Protein AF-A0A4R1B7B4-F1 (afdb_monomer)

pLDDT: mean 87.12, std 15.78, range [41.06, 98.44]

Nearest PDB structures (foldseek):
  4qaw-assembly5_E  TM=7.670E-01  e=4.439E-01  Paenibacillus barcinonensis
  4qaw-assembly3_C  TM=7.677E-01  e=5.941E-01  Paenibacillus barcinonensis
  4fmv-assembly1_A  TM=4.644E-01  e=6.297E-01  Ruminiclostridium papyrosolvens DSM 2782
  3kl3-assembly4_D  TM=4.529E-01  e=5.941E-01  Bacillus subtilis subsp. subtilis str. 168

Structure (mmCIF, N/CA/C/O backbone):
data_AF-A0A4R1B7B4-F1
#
_entry.id   AF-A0A4R1B7B4-F1
#
loop_
_atom_site.group_PDB
_atom_site.id
_atom_site.type_symbol
_atom_site.label_atom_id
_atom_site.label_alt_id
_atom_site.label_comp_id
_atom_site.label_asym_id
_atom_site.label_entity_id
_atom_site.label_seq_id
_atom_site.pdbx_PDB_ins_code
_atom_site.Cartn_x
_atom_site.Cartn_y
_atom_site.Cartn_z
_atom_site.occupancy
_atom_site.B_iso_or_equiv
_atom_site.auth_seq_id
_atom_site.auth_comp_id
_atom_site.auth_asym_id
_atom_site.auth_atom_id
_atom_site.pdbx_PDB_model_num
ATOM 1 N N . MET A 1 1 ? -26.732 13.887 -72.202 1.00 41.06 1 MET A N 1
ATOM 2 C CA . MET A 1 1 ? -26.781 14.149 -70.747 1.00 41.06 1 MET A CA 1
ATOM 3 C C . MET A 1 1 ? -25.819 13.181 -70.073 1.00 41.06 1 MET A C 1
ATOM 5 O O . MET A 1 1 ? -26.022 11.981 -70.180 1.00 41.06 1 MET A O 1
ATOM 9 N N . ARG A 1 2 ? -24.700 13.684 -69.538 1.00 41.53 2 ARG A N 1
ATOM 10 C CA . ARG A 1 2 ? -23.588 12.896 -68.979 1.00 41.53 2 ARG A CA 1
ATOM 11 C C . ARG A 1 2 ? -23.674 12.995 -67.452 1.00 41.53 2 ARG A C 1
ATOM 13 O O . ARG A 1 2 ? -23.474 14.082 -66.922 1.00 41.53 2 ARG A O 1
ATOM 20 N N . ASN A 1 3 ? -23.996 11.894 -66.776 1.00 41.88 3 ASN A N 1
ATOM 21 C CA . ASN A 1 3 ? -23.988 11.823 -65.314 1.00 41.88 3 ASN A CA 1
ATOM 22 C C . ASN A 1 3 ? -22.564 11.533 -64.828 1.00 41.88 3 ASN A C 1
ATOM 24 O O . ASN A 1 3 ? -21.972 10.522 -65.201 1.00 41.88 3 ASN A O 1
ATOM 28 N N . LEU A 1 4 ? -22.025 12.446 -64.021 1.00 43.81 4 LEU A N 1
ATOM 29 C CA . LEU A 1 4 ? -20.740 12.331 -63.341 1.00 43.81 4 LEU A CA 1
ATOM 30 C C . LEU A 1 4 ? -21.006 11.748 -61.942 1.00 43.81 4 LEU A C 1
ATOM 32 O O . LEU A 1 4 ? -21.644 12.399 -61.118 1.00 43.81 4 LEU A O 1
ATOM 36 N N . LEU A 1 5 ? -20.569 10.516 -61.684 1.00 48.53 5 LEU A N 1
ATOM 37 C CA . LEU A 1 5 ? -20.610 9.904 -60.353 1.00 48.53 5 LEU A CA 1
ATOM 38 C C . LEU A 1 5 ? -19.294 10.218 -59.637 1.00 48.53 5 LEU A C 1
ATOM 40 O O . LEU A 1 5 ? -18.230 9.759 -60.045 1.00 48.53 5 LEU A O 1
ATOM 44 N N . LEU A 1 6 ? -19.383 11.039 -58.592 1.00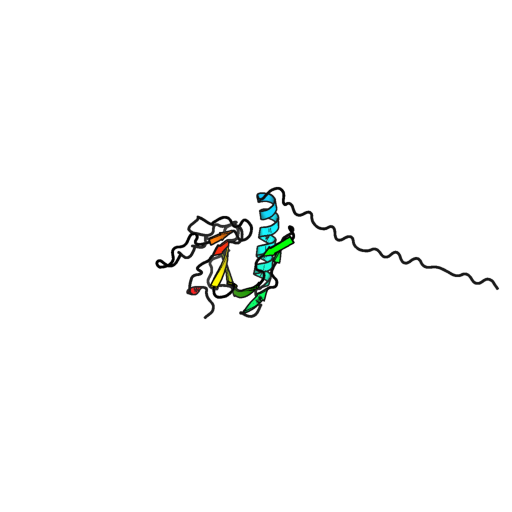 47.06 6 LEU A N 1
ATOM 45 C CA . LEU A 1 6 ? -18.278 11.401 -57.711 1.00 47.06 6 LEU A CA 1
ATOM 46 C C . LEU A 1 6 ? -18.205 10.361 -56.580 1.00 47.06 6 LEU A C 1
ATOM 48 O O . LEU A 1 6 ? -19.090 10.311 -55.728 1.00 47.06 6 LEU A O 1
ATOM 52 N N . THR A 1 7 ? -17.181 9.510 -56.572 1.00 50.53 7 THR A N 1
ATOM 53 C CA . THR A 1 7 ? -16.938 8.565 -55.471 1.00 50.53 7 THR A CA 1
ATOM 54 C C . THR A 1 7 ? -15.992 9.216 -54.466 1.00 50.53 7 THR A C 1
ATOM 56 O O . THR A 1 7 ? -14.814 9.413 -54.752 1.00 50.53 7 THR A O 1
ATOM 59 N N . ILE A 1 8 ? -16.509 9.579 -53.292 1.00 52.94 8 ILE A N 1
ATOM 60 C CA . ILE A 1 8 ? -15.713 10.094 -52.174 1.00 52.94 8 ILE A CA 1
ATOM 61 C C . ILE A 1 8 ? -15.173 8.888 -51.400 1.00 52.94 8 ILE A C 1
ATOM 63 O O . ILE A 1 8 ? -15.932 8.174 -50.747 1.00 52.94 8 ILE A O 1
ATOM 67 N N . ALA A 1 9 ? -13.866 8.647 -51.489 1.00 51.91 9 ALA A N 1
ATOM 68 C CA . ALA A 1 9 ? -13.173 7.678 -50.649 1.00 51.91 9 ALA A CA 1
ATOM 69 C C . ALA A 1 9 ? -12.947 8.296 -49.259 1.00 51.91 9 ALA A C 1
ATOM 71 O O . ALA A 1 9 ? -12.142 9.211 -49.098 1.00 51.91 9 ALA A O 1
ATOM 72 N N . VAL A 1 10 ? -13.686 7.818 -48.258 1.00 51.22 10 VAL A N 1
ATOM 73 C CA . VAL A 1 10 ? -13.487 8.194 -46.854 1.00 51.22 10 VAL A CA 1
ATOM 74 C C . VAL A 1 10 ? -12.409 7.278 -46.281 1.00 51.22 10 VAL A C 1
ATOM 76 O O . VAL A 1 10 ? -12.670 6.120 -45.959 1.00 51.22 10 VAL A O 1
ATOM 79 N N . SER A 1 11 ? -11.180 7.783 -46.190 1.00 48.06 11 SER A N 1
ATOM 80 C CA . SER A 1 11 ? -10.077 7.087 -45.524 1.00 48.06 11 SER A CA 1
ATOM 81 C C . SER A 1 11 ? -10.337 7.037 -44.020 1.00 48.06 11 SER A C 1
ATOM 83 O O . SER A 1 11 ? -10.259 8.051 -43.327 1.00 48.06 11 SER A O 1
ATOM 85 N N . VAL A 1 12 ? -10.656 5.846 -43.516 1.00 53.34 12 VAL A N 1
ATOM 86 C CA . VAL A 1 12 ? -10.800 5.573 -42.086 1.00 53.34 12 VAL A CA 1
ATOM 87 C C . VAL A 1 12 ? -9.398 5.551 -41.473 1.00 53.34 12 VAL A C 1
ATOM 89 O O . VAL A 1 12 ? -8.693 4.549 -41.540 1.00 53.34 12 VAL A O 1
ATOM 92 N N . PHE A 1 13 ? -8.961 6.679 -40.914 1.00 47.38 13 PHE A N 1
ATOM 93 C CA . PHE A 1 13 ? -7.790 6.720 -40.041 1.00 47.38 13 PHE A CA 1
ATOM 94 C C . PHE A 1 13 ? -8.159 6.039 -38.719 1.00 47.38 13 PHE A C 1
ATOM 96 O O . PHE A 1 13 ? -8.722 6.663 -37.822 1.00 47.38 13 PHE A O 1
ATOM 103 N N . SER A 1 14 ? -7.874 4.744 -38.599 1.00 46.50 14 SER A N 1
ATOM 104 C CA . SER A 1 14 ? -7.842 4.085 -37.294 1.00 46.50 14 SER A CA 1
ATOM 105 C C . SER A 1 14 ? -6.620 4.601 -36.525 1.00 46.50 14 SER A C 1
ATOM 107 O O . SER A 1 14 ? -5.501 4.444 -37.021 1.00 46.50 14 SER A O 1
ATOM 109 N N . PRO A 1 15 ? -6.780 5.216 -35.339 1.00 52.94 15 PRO A N 1
ATOM 110 C CA . PRO A 1 15 ? -5.637 5.551 -34.506 1.00 52.94 15 PRO A CA 1
ATOM 111 C C . PRO A 1 15 ? -4.980 4.245 -34.053 1.00 52.94 15 PRO A C 1
ATOM 113 O O . PRO A 1 15 ? -5.580 3.445 -33.336 1.00 52.94 15 PRO A O 1
ATOM 116 N N . ILE A 1 16 ? -3.748 4.023 -34.506 1.00 49.19 16 ILE A N 1
ATOM 117 C CA . ILE A 1 16 ? -2.868 2.987 -33.974 1.00 49.19 16 ILE A CA 1
ATOM 118 C C . ILE A 1 16 ? -2.554 3.420 -32.543 1.00 49.19 16 ILE A C 1
ATOM 120 O O . ILE A 1 16 ? -1.737 4.311 -32.319 1.00 49.19 16 ILE A O 1
ATOM 124 N N . VAL A 1 17 ? -3.252 2.834 -31.572 1.00 53.59 17 VAL A N 1
ATOM 125 C CA . VAL A 1 17 ? -2.829 2.893 -30.175 1.00 53.59 17 VAL A CA 1
ATOM 126 C C . VAL A 1 17 ? -1.547 2.072 -30.120 1.00 53.59 17 VAL A C 1
ATOM 128 O O . VAL A 1 17 ? -1.594 0.844 -30.142 1.00 53.59 17 VAL A O 1
ATOM 131 N N . LEU A 1 18 ? -0.401 2.754 -30.163 1.00 50.38 18 LEU A N 1
ATOM 132 C CA . LEU A 1 18 ? 0.892 2.153 -29.864 1.00 50.38 18 LEU A CA 1
ATOM 133 C C . LEU A 1 18 ? 0.777 1.562 -28.460 1.00 50.38 18 LEU A C 1
ATOM 135 O O . LEU A 1 18 ? 0.670 2.300 -27.482 1.00 50.38 18 LEU A O 1
ATOM 139 N N . ALA A 1 19 ? 0.701 0.234 -28.384 1.00 55.09 19 ALA A N 1
ATOM 140 C CA . ALA A 1 19 ? 0.820 -0.475 -27.127 1.00 55.09 19 ALA A CA 1
ATOM 141 C C . ALA A 1 19 ? 2.201 -0.128 -26.569 1.00 55.09 19 ALA A C 1
ATOM 143 O O . ALA A 1 19 ? 3.214 -0.456 -27.183 1.00 55.09 19 ALA A O 1
ATOM 144 N N . GLU A 1 20 ? 2.222 0.621 -25.473 1.00 61.34 20 GLU A N 1
ATOM 145 C CA . GLU A 1 20 ? 3.443 0.969 -24.758 1.00 61.34 20 GLU A CA 1
ATOM 146 C C . GLU A 1 20 ? 4.170 -0.340 -24.426 1.00 61.34 20 GLU A C 1
ATOM 148 O O . GLU A 1 20 ? 3.592 -1.229 -23.792 1.00 61.34 20 GLU A O 1
ATOM 153 N N . GLU A 1 21 ? 5.386 -0.515 -24.952 1.00 71.06 21 GLU A N 1
ATOM 154 C CA . GLU A 1 21 ? 6.154 -1.742 -24.747 1.00 71.06 21 GLU A CA 1
ATOM 155 C C . GLU A 1 21 ? 6.388 -1.921 -23.246 1.00 71.06 21 GLU A C 1
ATOM 157 O O . GLU A 1 21 ? 6.984 -1.069 -22.587 1.00 71.06 21 GLU A O 1
ATOM 162 N N . CYS A 1 22 ? 5.879 -3.018 -22.687 1.00 79.06 22 CYS A N 1
ATOM 163 C CA . CYS A 1 22 ? 6.084 -3.321 -21.281 1.00 79.06 22 CYS A CA 1
ATOM 164 C C . CYS A 1 22 ? 7.555 -3.700 -21.068 1.00 79.06 22 CYS A C 1
ATOM 166 O O . CYS A 1 22 ? 8.006 -4.688 -21.656 1.00 79.06 22 CYS A O 1
ATOM 168 N N . PRO A 1 23 ? 8.321 -2.967 -20.243 1.00 76.31 23 PRO A N 1
ATOM 169 C CA . PRO A 1 23 ? 9.732 -3.249 -20.032 1.00 76.31 23 PRO A CA 1
ATOM 170 C C . PRO A 1 23 ? 9.887 -4.431 -19.065 1.00 76.31 23 PRO A C 1
ATOM 172 O O . PRO A 1 23 ? 10.244 -4.264 -17.906 1.00 76.31 23 PRO A O 1
ATOM 175 N N . THR A 1 24 ? 9.575 -5.644 -19.522 1.00 72.62 24 THR A N 1
ATOM 176 C CA . THR A 1 24 ? 9.542 -6.845 -18.668 1.00 72.62 24 THR A CA 1
ATOM 177 C C . THR A 1 24 ? 10.904 -7.512 -18.482 1.00 72.62 24 THR A C 1
ATOM 179 O O . THR A 1 24 ? 11.008 -8.467 -17.718 1.00 72.62 24 THR A O 1
ATOM 182 N N . SER A 1 25 ? 11.945 -7.084 -19.204 1.00 77.62 25 SER A N 1
ATOM 183 C CA . SER A 1 25 ? 13.258 -7.744 -19.171 1.00 77.62 25 SER A CA 1
ATOM 184 C C . SER A 1 25 ? 14.111 -7.375 -17.956 1.00 77.62 25 SER A C 1
ATOM 186 O O . SER A 1 25 ? 15.035 -8.115 -17.631 1.00 77.62 25 SER A O 1
ATOM 188 N N . ASP A 1 26 ? 13.819 -6.253 -17.295 1.00 89.94 26 ASP A N 1
ATOM 189 C CA . ASP A 1 26 ? 14.515 -5.793 -16.092 1.00 89.94 26 ASP A CA 1
ATOM 190 C C . ASP A 1 26 ? 13.498 -5.435 -15.004 1.00 89.94 26 ASP A C 1
ATOM 192 O O . ASP A 1 26 ? 12.598 -4.622 -15.225 1.00 89.94 26 ASP A O 1
ATOM 196 N N . LEU A 1 27 ? 13.636 -6.049 -13.825 1.00 89.44 27 LEU A N 1
ATOM 197 C CA . LEU A 1 27 ? 12.699 -5.839 -12.720 1.00 89.44 27 LEU A CA 1
ATOM 198 C C . LEU A 1 27 ? 12.724 -4.388 -12.225 1.00 89.44 27 LEU A C 1
ATOM 200 O O . LEU A 1 27 ? 11.675 -3.858 -11.881 1.00 89.44 27 LEU A O 1
ATOM 204 N N . GLY A 1 28 ? 13.887 -3.735 -12.202 1.00 91.12 28 GLY A N 1
ATOM 205 C CA . GLY A 1 28 ? 13.996 -2.337 -11.790 1.00 91.12 28 GLY A CA 1
ATOM 206 C C . GLY A 1 28 ? 13.205 -1.423 -12.720 1.00 91.12 28 GLY A C 1
ATOM 207 O O . GLY A 1 28 ? 12.344 -0.677 -12.260 1.00 91.12 28 GLY A O 1
ATOM 208 N N . VAL A 1 29 ? 13.411 -1.558 -14.032 1.00 92.00 29 VAL A N 1
ATOM 209 C CA . VAL A 1 29 ? 12.680 -0.777 -15.045 1.00 92.00 29 VAL A CA 1
ATOM 210 C C . VAL A 1 29 ? 11.176 -1.067 -14.998 1.00 92.00 29 VAL A C 1
ATOM 212 O O . VAL A 1 29 ? 10.364 -0.144 -15.093 1.00 92.00 29 VAL A O 1
ATOM 215 N N . PHE A 1 30 ? 10.786 -2.330 -14.805 1.00 92.75 30 PHE A N 1
ATOM 216 C CA . PHE A 1 30 ? 9.385 -2.702 -14.616 1.00 92.75 30 PHE A CA 1
ATOM 217 C C . PHE A 1 30 ? 8.771 -2.007 -13.396 1.00 92.75 30 PHE A C 1
ATOM 219 O O . PHE A 1 30 ? 7.695 -1.419 -13.493 1.00 92.75 30 PHE A O 1
ATOM 226 N N . LEU A 1 31 ? 9.456 -2.042 -12.251 1.00 94.25 31 LEU A N 1
ATOM 227 C CA . LEU A 1 31 ? 8.981 -1.429 -11.013 1.00 94.25 31 LEU A CA 1
ATOM 228 C C . LEU A 1 31 ? 8.912 0.098 -11.118 1.00 94.25 31 LEU A C 1
ATOM 230 O O . LEU A 1 31 ? 7.937 0.683 -10.645 1.00 94.25 31 LEU A O 1
ATOM 234 N N . ASP A 1 32 ? 9.886 0.741 -11.760 1.00 93.38 32 ASP A N 1
ATOM 235 C CA . ASP A 1 32 ? 9.885 2.189 -11.994 1.00 93.38 32 ASP A CA 1
ATOM 236 C C . ASP A 1 32 ? 8.701 2.631 -12.868 1.00 93.38 32 ASP A C 1
ATOM 238 O O . ASP A 1 32 ? 8.122 3.697 -12.641 1.00 93.38 32 ASP A O 1
ATOM 242 N N . HIS A 1 33 ? 8.290 1.793 -13.823 1.00 93.00 33 HIS A N 1
ATOM 243 C CA . HIS A 1 33 ? 7.103 2.027 -14.644 1.00 93.00 33 HIS A CA 1
ATOM 244 C C . HIS A 1 33 ? 5.800 1.733 -13.871 1.00 93.00 33 HIS A C 1
ATOM 246 O O . HIS A 1 33 ? 4.889 2.565 -13.824 1.00 93.00 33 HIS A O 1
ATOM 252 N N . GLU A 1 34 ? 5.677 0.563 -13.246 1.00 95.69 34 GLU A N 1
ATOM 253 C CA . GLU A 1 34 ? 4.398 0.094 -12.703 1.00 95.69 34 GLU A CA 1
ATOM 254 C C . GLU A 1 34 ? 4.073 0.629 -11.304 1.00 95.69 34 GLU A C 1
ATOM 256 O O . GLU A 1 34 ? 2.896 0.835 -10.997 1.00 95.69 34 GLU A O 1
ATOM 261 N N . ASN A 1 35 ? 5.062 0.925 -10.450 1.00 96.19 35 ASN A N 1
ATOM 262 C CA . ASN A 1 35 ? 4.795 1.441 -9.099 1.00 96.19 35 ASN A CA 1
ATOM 263 C C . ASN A 1 35 ? 3.981 2.749 -9.126 1.00 96.19 35 ASN A C 1
ATOM 265 O O . ASN A 1 35 ? 2.954 2.816 -8.438 1.00 96.19 35 ASN A O 1
ATOM 269 N N . PRO A 1 36 ? 4.353 3.787 -9.910 1.00 96.44 36 PRO A N 1
ATOM 270 C CA . PRO A 1 36 ? 3.556 5.009 -10.014 1.00 96.44 36 PRO A CA 1
ATOM 271 C C . PRO A 1 36 ? 2.128 4.753 -10.495 1.00 96.44 36 PRO A C 1
ATOM 273 O O . PRO A 1 36 ? 1.187 5.351 -9.966 1.00 96.44 36 PRO A O 1
ATOM 276 N N . ARG A 1 37 ? 1.946 3.840 -11.456 1.00 96.44 37 ARG A N 1
ATOM 277 C CA . ARG A 1 37 ? 0.628 3.506 -12.007 1.00 96.44 37 ARG A CA 1
ATOM 278 C C . ARG A 1 37 ? -0.240 2.767 -10.990 1.00 96.44 37 ARG A C 1
ATOM 280 O O . ARG A 1 37 ? -1.394 3.147 -10.794 1.00 96.44 37 ARG A O 1
ATOM 287 N N . ALA A 1 38 ? 0.323 1.794 -10.275 1.00 96.94 38 ALA A N 1
ATOM 288 C CA . ALA A 1 38 ? -0.358 1.094 -9.190 1.00 96.94 38 ALA A CA 1
ATOM 289 C C . ALA A 1 38 ? -0.763 2.060 -8.061 1.00 96.94 38 ALA A C 1
ATOM 291 O O . ALA A 1 38 ? -1.907 2.035 -7.603 1.00 96.94 38 ALA A O 1
ATOM 292 N N . MET A 1 39 ? 0.130 2.967 -7.648 1.00 97.88 39 MET A N 1
ATOM 293 C CA . MET A 1 39 ? -0.178 3.994 -6.643 1.00 97.88 39 MET A CA 1
ATOM 294 C C . MET A 1 39 ? -1.270 4.964 -7.113 1.00 97.88 39 MET A C 1
ATOM 296 O O . MET A 1 39 ? -2.159 5.308 -6.331 1.00 97.88 39 MET A O 1
ATOM 300 N N . ALA A 1 40 ? -1.239 5.396 -8.378 1.00 97.38 40 ALA A N 1
ATOM 301 C CA . ALA A 1 40 ? -2.265 6.261 -8.962 1.00 97.38 40 ALA A CA 1
ATOM 302 C C . ALA A 1 40 ? -3.632 5.567 -9.021 1.00 97.38 40 ALA A C 1
ATOM 304 O O . ALA A 1 40 ? -4.645 6.165 -8.654 1.00 97.38 40 ALA A O 1
ATOM 305 N N . PHE A 1 41 ? -3.660 4.291 -9.406 1.00 96.94 41 PHE A N 1
ATOM 306 C CA . PHE A 1 41 ? -4.870 3.480 -9.365 1.00 96.94 41 PHE A CA 1
ATOM 307 C C . PHE A 1 41 ? -5.440 3.393 -7.945 1.00 96.94 41 PHE A C 1
ATOM 309 O O . PHE A 1 41 ? -6.619 3.682 -7.752 1.00 96.94 41 PHE A O 1
ATOM 316 N N . ILE A 1 42 ? -4.623 3.071 -6.937 1.00 97.62 42 ILE A N 1
ATOM 317 C CA . ILE A 1 42 ? -5.092 2.999 -5.546 1.00 97.62 42 ILE A CA 1
ATOM 318 C C . ILE A 1 42 ? -5.638 4.361 -5.084 1.00 97.62 42 ILE A C 1
ATOM 320 O O . ILE A 1 42 ? -6.725 4.415 -4.510 1.00 97.62 42 ILE A O 1
ATOM 324 N N . LYS A 1 43 ? -4.936 5.465 -5.385 1.00 97.25 43 LYS A N 1
ATOM 325 C CA . LYS A 1 43 ? -5.401 6.838 -5.105 1.00 97.25 43 LYS A CA 1
ATOM 326 C C . LYS A 1 43 ? -6.745 7.136 -5.786 1.00 97.25 43 LYS A C 1
ATOM 328 O O . LYS A 1 43 ? -7.585 7.808 -5.199 1.00 97.25 43 LYS A O 1
ATOM 333 N N . SER A 1 44 ? -6.996 6.606 -6.985 1.00 96.44 44 SER A N 1
ATOM 334 C CA . SER A 1 44 ? -8.269 6.801 -7.704 1.00 96.44 44 SER A CA 1
ATOM 335 C C . SER A 1 44 ? -9.488 6.159 -7.022 1.00 96.44 44 SER A C 1
ATOM 337 O O . SER A 1 44 ? -10.630 6.483 -7.354 1.00 96.44 44 SER A O 1
ATOM 339 N N . LEU A 1 45 ? -9.259 5.259 -6.059 1.00 96.50 45 LEU A N 1
ATOM 340 C CA . LEU A 1 45 ? -10.315 4.666 -5.239 1.00 96.50 45 LEU A CA 1
ATOM 341 C C . LEU A 1 45 ? -10.776 5.608 -4.115 1.00 96.50 45 LEU A C 1
ATOM 343 O O . LEU A 1 45 ? -11.812 5.364 -3.496 1.00 96.50 45 LEU A O 1
ATOM 347 N N . GLU A 1 46 ? -10.045 6.692 -3.837 1.00 95.12 46 GLU A N 1
ATOM 348 C CA . GLU A 1 46 ? -10.501 7.723 -2.907 1.00 95.12 46 GLU A CA 1
ATOM 349 C C . GLU A 1 46 ? -11.851 8.303 -3.362 1.00 95.12 46 GLU A C 1
ATOM 351 O O . GLU A 1 46 ? -12.057 8.628 -4.528 1.00 95.12 46 GLU A O 1
ATOM 356 N N . GLY A 1 47 ? -12.807 8.394 -2.433 1.00 92.00 47 GLY A N 1
ATOM 357 C CA . GLY A 1 47 ? -14.182 8.811 -2.727 1.00 92.00 47 GLY A CA 1
ATOM 358 C C . GLY A 1 47 ? -15.116 7.685 -3.183 1.00 92.00 47 GLY A C 1
ATOM 359 O O . GLY A 1 47 ? -16.311 7.925 -3.331 1.00 92.00 47 GLY A O 1
ATOM 360 N N . LYS A 1 48 ? -14.623 6.453 -3.373 1.00 96.00 48 LYS A N 1
ATOM 361 C CA . LYS A 1 48 ? -15.498 5.279 -3.499 1.00 96.00 48 LYS A CA 1
ATOM 362 C C . LYS A 1 48 ? -16.071 4.887 -2.139 1.00 96.00 48 LYS A C 1
ATOM 364 O O . LYS A 1 48 ? -15.400 5.008 -1.113 1.00 96.00 48 LYS A O 1
ATOM 369 N N . GLU A 1 49 ? -17.297 4.372 -2.161 1.00 94.94 49 GLU A N 1
ATOM 370 C CA . GLU A 1 49 ? -17.968 3.846 -0.972 1.00 94.94 49 GLU A CA 1
ATOM 371 C C . GLU A 1 49 ? -17.204 2.643 -0.383 1.00 94.94 49 GLU A C 1
ATOM 373 O O . GLU A 1 49 ? -16.692 1.806 -1.142 1.00 94.94 49 GLU A O 1
ATOM 378 N N . PRO A 1 50 ? -17.139 2.502 0.955 1.00 95.81 50 PRO A N 1
ATOM 379 C CA . PRO A 1 50 ? -16.580 1.315 1.591 1.00 95.81 50 PRO A CA 1
ATOM 380 C C . PRO A 1 50 ? -17.263 0.030 1.107 1.00 95.81 50 PRO A C 1
ATOM 382 O O . PRO A 1 50 ? -18.485 -0.080 1.059 1.00 95.81 50 PRO A O 1
ATOM 385 N N . GLY A 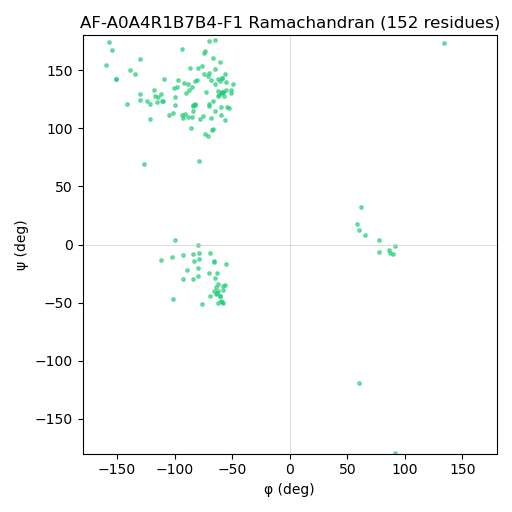1 51 ? -16.459 -0.972 0.763 1.00 95.44 51 GLY A N 1
ATOM 386 C CA . GLY A 1 51 ? -16.914 -2.223 0.162 1.00 95.44 51 GLY A CA 1
ATOM 387 C C . GLY A 1 51 ? -16.925 -2.221 -1.369 1.00 95.44 51 GLY A C 1
ATOM 388 O O . GLY A 1 51 ? -17.235 -3.262 -1.949 1.00 95.44 51 GLY A O 1
ATOM 389 N N . PHE A 1 52 ? -16.554 -1.114 -2.029 1.00 96.50 52 PHE A N 1
ATOM 390 C CA . PHE A 1 52 ? -16.401 -1.063 -3.484 1.00 96.50 52 PHE A CA 1
ATOM 391 C C . PHE A 1 52 ? -15.472 -2.181 -3.971 1.00 96.50 52 PHE A C 1
ATOM 393 O O . PHE A 1 52 ? -14.293 -2.231 -3.615 1.00 96.50 52 PHE A O 1
ATOM 400 N N . LYS A 1 53 ? -16.010 -3.093 -4.784 1.00 94.62 53 LYS A N 1
ATOM 401 C CA . LYS A 1 53 ? -15.241 -4.184 -5.383 1.00 94.62 53 LYS A CA 1
ATOM 402 C C . LYS A 1 53 ? -14.526 -3.670 -6.616 1.00 94.62 53 LYS A C 1
ATOM 404 O O . LYS A 1 53 ? -15.172 -3.196 -7.543 1.00 94.62 53 LYS A O 1
ATOM 409 N N . SER A 1 54 ? -13.205 -3.778 -6.611 1.00 87.19 54 SER A N 1
ATOM 410 C CA . SER A 1 54 ? -12.409 -3.423 -7.771 1.00 87.19 54 SER A CA 1
ATOM 411 C C . SER A 1 54 ? -12.248 -4.617 -8.710 1.00 87.19 54 SER A C 1
ATOM 413 O O . SER A 1 54 ? -11.955 -5.731 -8.266 1.00 87.19 54 SER A O 1
ATOM 415 N N . ASP A 1 55 ? -12.358 -4.354 -10.012 1.00 91.44 55 ASP A N 1
ATOM 416 C CA . ASP A 1 55 ? -11.949 -5.291 -11.066 1.00 91.44 55 ASP A CA 1
ATOM 417 C C . ASP A 1 55 ? -10.418 -5.465 -11.124 1.00 91.44 55 ASP A C 1
ATOM 419 O O . ASP A 1 55 ? -9.905 -6.344 -11.815 1.00 91.44 55 ASP A O 1
ATOM 423 N N . GLY A 1 56 ? -9.687 -4.658 -10.350 1.00 93.00 56 GLY A N 1
ATOM 424 C CA . GLY A 1 56 ? -8.237 -4.636 -10.286 1.00 93.00 56 GLY A CA 1
ATOM 425 C C . GLY A 1 56 ? -7.614 -3.648 -11.268 1.00 93.00 56 GLY A C 1
ATOM 426 O O . GLY A 1 56 ? -8.289 -2.932 -12.008 1.00 93.00 56 GLY A O 1
ATOM 427 N N . PHE A 1 57 ? -6.290 -3.607 -11.243 1.00 93.69 57 PHE A N 1
ATOM 428 C CA . P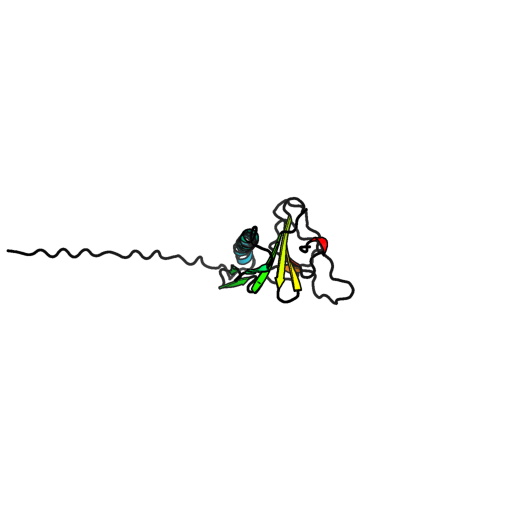HE A 1 57 ? -5.454 -2.785 -12.102 1.00 93.69 57 PHE A CA 1
ATOM 429 C C . PHE A 1 57 ? -4.614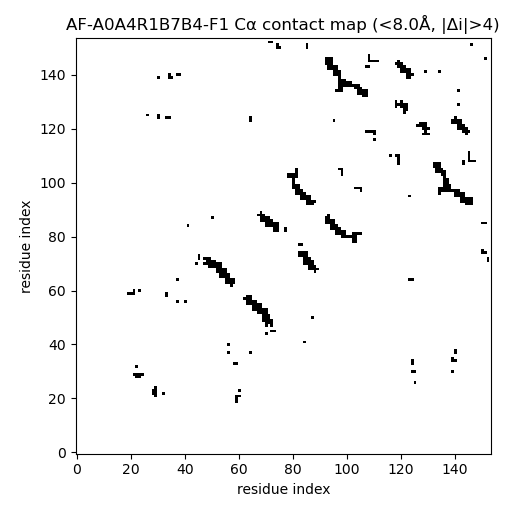 -3.691 -12.990 1.00 93.69 57 PHE A C 1
ATOM 431 O O . PHE A 1 57 ? -3.884 -4.543 -12.489 1.00 93.69 57 PHE A O 1
ATOM 438 N N . ARG A 1 58 ? -4.733 -3.524 -14.308 1.00 95.88 58 ARG A N 1
ATOM 439 C CA . ARG A 1 58 ? -3.945 -4.294 -15.269 1.00 95.88 58 ARG A CA 1
ATOM 440 C C . ARG A 1 58 ? -2.560 -3.662 -15.425 1.00 95.88 58 ARG A C 1
ATOM 442 O O . ARG A 1 58 ? -2.465 -2.504 -15.838 1.00 95.88 58 ARG A O 1
ATOM 449 N N . LEU A 1 59 ? -1.522 -4.431 -15.112 1.00 94.06 59 LEU A N 1
ATOM 450 C CA . LEU A 1 59 ? -0.128 -4.062 -15.357 1.00 94.06 59 LEU A CA 1
ATOM 451 C C . LEU A 1 59 ? 0.188 -4.188 -16.857 1.00 94.06 59 LEU A C 1
ATOM 453 O O . LEU A 1 59 ? -0.566 -4.809 -17.612 1.00 94.06 59 LEU A O 1
ATOM 457 N N . CYS A 1 60 ? 1.295 -3.605 -17.315 1.00 92.06 60 CYS A N 1
ATOM 458 C CA . CYS A 1 60 ? 1.687 -3.657 -18.724 1.00 92.06 60 CYS A CA 1
ATOM 459 C C . CYS A 1 60 ? 1.978 -5.080 -19.219 1.00 92.06 60 CYS A C 1
ATOM 461 O O . CYS A 1 60 ? 1.822 -5.351 -20.406 1.00 92.06 60 CYS A O 1
ATOM 463 N N . ASP A 1 61 ? 2.335 -6.004 -18.321 1.00 89.38 61 ASP A N 1
ATOM 464 C CA . ASP A 1 61 ? 2.577 -7.417 -18.638 1.00 89.38 61 ASP A CA 1
ATOM 465 C C . ASP A 1 61 ? 1.271 -8.230 -18.763 1.00 89.38 61 ASP A C 1
ATOM 467 O O . ASP A 1 61 ? 1.285 -9.428 -19.043 1.00 89.38 61 ASP A O 1
ATOM 471 N N . GLY A 1 62 ? 0.123 -7.575 -18.563 1.00 90.75 62 GLY A N 1
ATOM 472 C CA . GLY A 1 62 ? -1.207 -8.165 -18.637 1.00 90.75 62 GLY A CA 1
ATOM 473 C C . GLY A 1 62 ? -1.700 -8.798 -17.336 1.00 90.75 62 GLY A C 1
ATOM 474 O O . GLY A 1 62 ? -2.881 -9.159 -17.273 1.00 90.75 62 GLY A O 1
ATOM 475 N N . SER A 1 63 ? -0.858 -8.901 -16.304 1.00 91.56 63 SER A N 1
ATOM 476 C CA . SER A 1 63 ? -1.272 -9.347 -14.974 1.00 91.56 63 SER A CA 1
ATOM 477 C C . SER A 1 63 ? -2.217 -8.335 -14.311 1.00 91.56 63 SER A C 1
ATOM 479 O O . SER A 1 63 ? -2.325 -7.177 -14.726 1.00 91.56 63 SER A O 1
ATOM 481 N N . ILE A 1 64 ? -2.970 -8.786 -13.302 1.00 94.81 64 ILE A N 1
ATOM 482 C CA . ILE A 1 64 ? -3.981 -7.967 -12.622 1.00 94.81 64 ILE A CA 1
ATOM 483 C C . ILE A 1 64 ? -3.659 -7.871 -11.134 1.00 94.81 64 ILE A C 1
ATOM 485 O O . ILE A 1 64 ? -3.665 -8.868 -10.412 1.00 94.81 64 ILE A O 1
ATOM 489 N N . LEU A 1 65 ? -3.468 -6.642 -10.666 1.00 94.50 65 LEU A N 1
ATOM 490 C CA . LEU A 1 65 ? -3.258 -6.304 -9.268 1.00 94.50 65 LEU A CA 1
ATOM 491 C C . LEU A 1 65 ? -4.592 -5.976 -8.578 1.00 94.50 65 LEU A C 1
ATOM 493 O O . LEU A 1 65 ? -5.442 -5.294 -9.144 1.00 94.50 65 LEU A O 1
ATOM 497 N N . PHE A 1 66 ? -4.778 -6.444 -7.340 1.00 94.56 66 PHE A N 1
ATOM 498 C CA . PHE A 1 66 ? -5.974 -6.200 -6.507 1.00 94.56 66 PHE A CA 1
ATOM 499 C C . PHE A 1 66 ? -7.321 -6.659 -7.100 1.00 94.56 66 PHE A C 1
ATOM 501 O O . PHE A 1 66 ? -8.380 -6.244 -6.624 1.00 94.56 66 PHE A O 1
ATOM 508 N N . GLY A 1 67 ? -7.311 -7.541 -8.103 1.00 94.62 67 GLY A N 1
ATOM 509 C CA . GLY A 1 67 ? -8.537 -8.127 -8.648 1.00 94.62 67 GLY A CA 1
ATOM 510 C C . GLY A 1 67 ? -9.344 -8.847 -7.563 1.00 94.62 67 GLY A C 1
ATOM 511 O O . GLY A 1 67 ? -8.808 -9.666 -6.815 1.00 94.62 67 GLY A O 1
ATOM 512 N N . GLY A 1 68 ? -10.633 -8.516 -7.437 1.00 93.81 68 GLY A N 1
ATOM 513 C CA . GLY A 1 68 ? -11.525 -9.113 -6.435 1.00 93.81 68 GLY A CA 1
ATOM 514 C C . GLY A 1 68 ? -11.349 -8.575 -5.009 1.00 93.81 68 GLY A C 1
ATOM 515 O O . GLY A 1 68 ? -12.020 -9.048 -4.085 1.00 93.81 68 GLY A O 1
ATOM 516 N N . TRP A 1 69 ? -10.484 -7.578 -4.803 1.00 97.44 69 TRP A N 1
ATOM 517 C CA . TRP A 1 69 ? -10.350 -6.898 -3.519 1.00 97.44 69 TRP A CA 1
ATOM 518 C C . TRP A 1 69 ? -11.465 -5.861 -3.365 1.00 97.44 69 TRP A C 1
ATOM 520 O O . TRP A 1 69 ? -11.861 -5.184 -4.314 1.00 97.44 69 TRP A O 1
ATOM 530 N N . SER A 1 70 ? -11.989 -5.732 -2.148 1.00 97.50 70 SER A N 1
ATOM 531 C CA . SER A 1 70 ? -12.959 -4.688 -1.805 1.00 97.50 70 SER A CA 1
ATOM 532 C C . SER A 1 70 ? -12.243 -3.548 -1.096 1.00 97.50 70 SER A C 1
ATOM 534 O O . SER A 1 70 ? -11.641 -3.765 -0.046 1.00 97.50 70 SER A O 1
ATOM 536 N N . TYR A 1 71 ? -12.298 -2.347 -1.652 1.00 97.81 71 TYR A N 1
ATOM 537 C CA . TYR A 1 71 ? -11.754 -1.145 -1.036 1.00 97.81 71 TYR A CA 1
ATOM 538 C C . TYR A 1 71 ? -12.629 -0.703 0.135 1.00 97.81 71 TYR A C 1
ATOM 540 O O . TYR A 1 71 ? -13.846 -0.633 0.002 1.00 97.81 71 TYR A O 1
ATOM 548 N N . LEU A 1 72 ? -12.025 -0.421 1.287 1.00 97.50 72 LEU A N 1
ATOM 549 C CA . LEU A 1 72 ? -12.742 -0.047 2.509 1.00 97.50 72 LEU A CA 1
ATOM 550 C C . LEU A 1 72 ? -12.523 1.407 2.927 1.00 97.50 72 LEU A C 1
ATOM 552 O O . LEU A 1 72 ? -13.246 1.902 3.788 1.00 97.50 72 LEU A O 1
ATOM 556 N N . GLY A 1 73 ? -11.537 2.083 2.343 1.00 97.12 73 GLY A N 1
ATOM 557 C CA . GLY A 1 73 ? -11.227 3.469 2.662 1.00 97.12 73 GLY A CA 1
ATOM 558 C C . GLY A 1 73 ? -9.740 3.723 2.871 1.00 97.12 73 GLY A C 1
ATOM 559 O O . GLY A 1 73 ? -8.913 2.810 2.913 1.00 97.12 73 GLY A O 1
ATOM 560 N N . LYS A 1 74 ? -9.418 5.004 3.033 1.00 96.88 74 LYS A N 1
ATOM 561 C CA . LYS A 1 74 ? -8.086 5.497 3.375 1.00 96.88 74 LYS A CA 1
ATOM 562 C C . LYS A 1 74 ? -8.005 5.769 4.873 1.00 96.88 74 LYS A C 1
ATOM 564 O O . LYS A 1 74 ? -8.903 6.390 5.447 1.00 96.88 74 LYS A O 1
ATOM 569 N N . THR A 1 75 ? -6.914 5.344 5.494 1.00 96.19 75 THR A N 1
ATOM 570 C CA . THR A 1 75 ? -6.638 5.621 6.905 1.00 96.19 75 THR A CA 1
ATOM 571 C C . THR A 1 75 ? -6.444 7.121 7.134 1.00 96.19 75 THR A C 1
ATOM 573 O O . THR A 1 75 ? -5.772 7.804 6.360 1.00 96.19 75 THR A O 1
ATOM 576 N N . LYS A 1 76 ? -7.005 7.638 8.231 1.00 91.81 76 LYS A N 1
ATOM 577 C CA . LYS A 1 76 ? -6.867 9.042 8.651 1.00 91.81 76 LYS A CA 1
ATOM 578 C C . LYS A 1 76 ? -5.702 9.219 9.634 1.00 91.81 76 LYS A C 1
ATOM 580 O O . LYS A 1 76 ? -5.197 8.247 10.185 1.00 91.81 76 LYS A O 1
ATOM 585 N N . ASN A 1 77 ? -5.316 10.469 9.900 1.00 91.38 77 ASN A N 1
ATOM 586 C CA . ASN A 1 77 ? -4.279 10.835 10.883 1.00 91.38 77 ASN A CA 1
ATOM 587 C C . ASN A 1 77 ? -2.878 10.276 10.573 1.00 91.38 77 ASN A C 1
ATOM 589 O O . ASN A 1 77 ? -2.099 9.976 11.478 1.00 91.38 77 ASN A O 1
ATOM 593 N N . LEU A 1 78 ? -2.559 10.131 9.288 1.00 94.75 78 LEU A N 1
ATOM 594 C CA . LEU A 1 78 ? -1.225 9.761 8.828 1.00 94.75 78 LEU A CA 1
ATOM 595 C C . LEU A 1 78 ? -0.297 10.984 8.830 1.00 9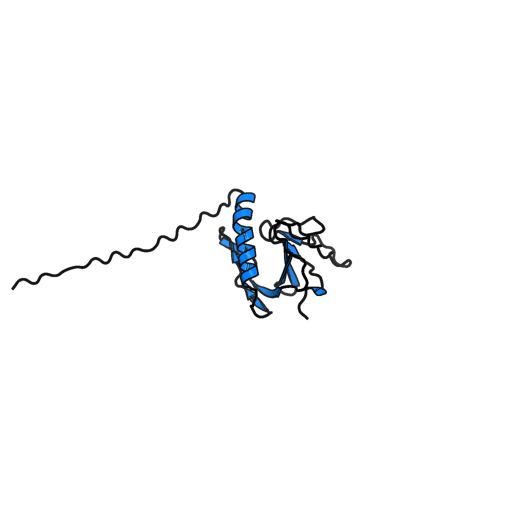4.75 78 LEU A C 1
ATOM 597 O O . LEU A 1 78 ? -0.752 12.120 8.680 1.00 94.75 78 LEU A O 1
ATOM 601 N N . LYS A 1 79 ? 1.010 10.761 9.004 1.00 96.06 79 LYS A N 1
ATOM 602 C CA . LYS A 1 79 ? 2.000 11.843 8.901 1.00 96.06 79 LYS A CA 1
ATOM 603 C C . LYS A 1 79 ? 2.206 12.247 7.438 1.00 96.06 79 LYS A C 1
ATOM 605 O O . LYS A 1 79 ? 1.809 11.535 6.518 1.00 96.06 79 LYS A O 1
ATOM 610 N N . GLN A 1 80 ? 2.863 13.385 7.221 1.00 93.38 80 GLN A N 1
ATOM 611 C CA . GLN A 1 80 ? 3.156 13.893 5.881 1.00 93.38 80 GLN A CA 1
ATOM 612 C C . GLN A 1 80 ? 3.818 12.829 4.987 1.00 93.38 80 GLN A C 1
ATOM 614 O O . GLN A 1 80 ? 4.790 12.180 5.383 1.00 93.38 80 GLN A O 1
ATOM 619 N N . GLY A 1 81 ? 3.272 12.677 3.777 1.00 95.94 81 GLY A N 1
ATOM 620 C CA . GLY A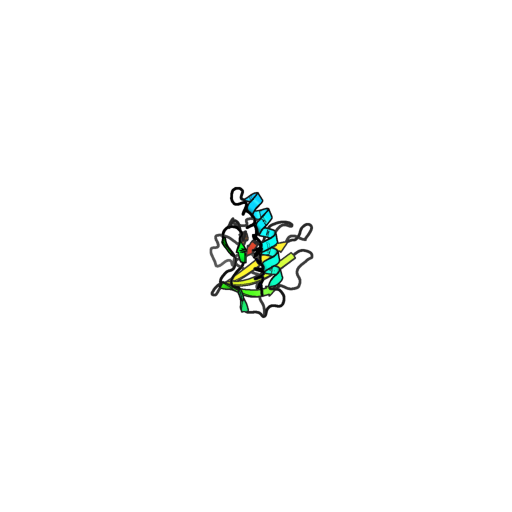 1 81 ? 3.744 11.741 2.756 1.00 95.94 81 GLY A CA 1
ATOM 621 C C . GLY A 1 81 ? 3.340 10.283 2.982 1.00 95.94 81 GLY A C 1
ATOM 622 O O . GLY A 1 81 ? 3.588 9.462 2.108 1.00 95.94 81 GLY A O 1
ATOM 623 N N . GLN A 1 82 ? 2.720 9.933 4.112 1.00 98.12 82 GLN A N 1
ATOM 624 C CA . GLN A 1 82 ? 2.285 8.564 4.383 1.00 98.12 82 GLN A CA 1
ATOM 625 C C . GLN A 1 82 ? 0.916 8.295 3.762 1.00 98.12 82 GLN A C 1
ATOM 627 O O . GLN A 1 82 ? -0.026 9.075 3.915 1.00 98.12 82 GLN A O 1
ATOM 632 N N . HIS A 1 83 ? 0.794 7.137 3.126 1.00 98.25 83 HIS A N 1
ATOM 633 C CA . HIS A 1 83 ? -0.438 6.683 2.505 1.00 98.25 83 HIS A CA 1
ATOM 634 C C . HIS A 1 83 ? -0.750 5.265 2.959 1.00 98.25 83 HIS A C 1
ATOM 636 O O . HIS A 1 83 ? 0.114 4.397 2.896 1.00 98.25 83 HIS A O 1
ATOM 642 N N . VAL A 1 84 ? -1.981 5.030 3.417 1.00 98.38 84 VAL A N 1
ATOM 643 C CA . VAL A 1 84 ? -2.465 3.706 3.826 1.00 98.38 84 VAL A CA 1
ATOM 644 C C . VAL A 1 84 ? -3.910 3.552 3.373 1.00 98.38 84 VAL A C 1
ATOM 646 O O . VAL A 1 84 ? -4.780 4.324 3.780 1.00 98.38 84 VAL A O 1
ATOM 649 N N . TYR A 1 85 ? -4.160 2.534 2.558 1.00 98.12 85 TYR A N 1
ATOM 650 C CA . TYR A 1 85 ? -5.477 2.187 2.032 1.00 98.12 85 TYR A CA 1
ATOM 651 C C . TYR A 1 85 ? -5.851 0.801 2.513 1.00 98.12 85 TYR A C 1
ATOM 653 O O . TYR A 1 85 ? -5.046 -0.127 2.443 1.00 98.12 85 TYR A O 1
ATOM 661 N N . ILE A 1 86 ? -7.072 0.661 3.008 1.00 98.00 86 ILE A N 1
ATOM 662 C CA . ILE A 1 86 ? -7.558 -0.579 3.588 1.00 98.00 86 ILE A CA 1
ATOM 663 C C . ILE A 1 86 ? -8.419 -1.308 2.573 1.00 98.00 86 ILE A C 1
ATOM 665 O O . ILE A 1 86 ? -9.304 -0.738 1.937 1.00 98.00 86 ILE A O 1
ATOM 669 N N . PHE A 1 87 ? -8.165 -2.603 2.467 1.00 97.75 87 PHE A N 1
ATOM 670 C CA . PHE A 1 87 ? -8.872 -3.511 1.593 1.00 97.75 87 PHE A CA 1
ATOM 671 C C . PHE A 1 87 ? -9.339 -4.745 2.353 1.00 97.75 87 PHE A C 1
ATOM 673 O O . PHE A 1 87 ? -8.792 -5.129 3.391 1.00 97.75 87 PHE A O 1
ATOM 680 N N . ARG A 1 88 ? -10.329 -5.412 1.772 1.00 97.00 88 ARG A N 1
ATOM 681 C CA . ARG A 1 88 ? -10.745 -6.760 2.127 1.00 97.00 88 ARG A CA 1
ATOM 682 C C . ARG A 1 88 ? -10.466 -7.698 0.963 1.00 97.00 88 ARG A C 1
ATOM 684 O O . ARG A 1 88 ? -10.949 -7.466 -0.142 1.00 97.00 88 ARG A O 1
ATOM 691 N N . HIS A 1 89 ? -9.752 -8.784 1.232 1.00 94.50 89 HIS A N 1
ATOM 692 C CA . HIS A 1 89 ? -9.565 -9.885 0.293 1.00 94.50 89 HIS A CA 1
ATOM 693 C C . HIS A 1 89 ? -10.098 -11.168 0.940 1.00 94.50 89 HIS A C 1
ATOM 695 O O . HIS A 1 89 ? -9.566 -11.660 1.940 1.00 94.50 89 HIS A O 1
ATOM 701 N N . GLY A 1 90 ? -11.238 -11.654 0.442 1.00 92.94 90 GLY A N 1
ATOM 702 C CA . GLY A 1 90 ? -12.009 -12.698 1.115 1.00 92.94 90 GLY A CA 1
ATOM 703 C C . GLY A 1 90 ? -12.464 -12.263 2.515 1.00 92.94 90 GLY A C 1
ATOM 704 O O . GLY A 1 90 ? -13.205 -11.292 2.682 1.00 92.94 90 GLY A O 1
ATOM 705 N N . LYS A 1 91 ? -12.031 -12.987 3.553 1.00 92.00 91 LYS A N 1
ATOM 706 C CA . LYS A 1 91 ? -12.343 -12.654 4.957 1.00 92.00 91 LYS A CA 1
ATOM 707 C C . LYS A 1 91 ? -11.281 -11.784 5.634 1.00 92.00 91 LYS A C 1
ATOM 709 O O . LYS A 1 91 ? -11.528 -11.322 6.743 1.00 92.00 91 LYS A O 1
ATOM 714 N N . ALA A 1 92 ? -10.134 -11.565 4.996 1.00 93.06 92 ALA A N 1
ATOM 715 C CA . ALA A 1 92 ? -8.995 -10.904 5.613 1.00 93.06 92 ALA A CA 1
ATOM 716 C C . ALA A 1 92 ? -8.938 -9.411 5.270 1.00 93.06 92 ALA A C 1
ATOM 718 O O . ALA A 1 92 ? -9.184 -9.017 4.128 1.00 93.06 92 ALA A O 1
ATOM 719 N N . TYR A 1 93 ? -8.559 -8.600 6.258 1.00 95.44 93 TYR A N 1
ATOM 720 C CA . TYR A 1 93 ? -8.174 -7.210 6.043 1.00 95.44 93 TYR A CA 1
ATOM 721 C C . TYR A 1 93 ? -6.716 -7.134 5.594 1.00 95.44 93 TYR A C 1
ATOM 723 O O . TYR A 1 93 ? -5.860 -7.876 6.084 1.00 95.44 93 TYR A O 1
ATOM 731 N N . ARG A 1 94 ? -6.446 -6.229 4.660 1.00 96.50 94 ARG A N 1
ATOM 732 C CA . ARG A 1 94 ? -5.116 -5.909 4.144 1.00 96.50 94 ARG A CA 1
ATOM 733 C C . ARG A 1 94 ? -4.971 -4.399 4.089 1.00 96.50 94 ARG A C 1
ATOM 735 O O . ARG A 1 94 ? -5.952 -3.703 3.835 1.00 96.50 94 ARG A O 1
ATOM 742 N N . ALA A 1 95 ? -3.764 -3.903 4.312 1.00 97.75 95 ALA A N 1
ATOM 743 C CA . ALA A 1 95 ? -3.435 -2.525 3.980 1.00 97.75 95 ALA A CA 1
ATOM 744 C C . ALA A 1 95 ? -2.487 -2.507 2.788 1.00 97.75 95 ALA A C 1
ATOM 746 O O . ALA A 1 95 ? -1.605 -3.352 2.700 1.00 97.75 95 ALA A O 1
ATOM 747 N N . VAL A 1 96 ? -2.660 -1.543 1.894 1.00 98.12 96 VAL A N 1
ATOM 748 C CA . VAL A 1 96 ? -1.642 -1.178 0.911 1.00 98.12 96 VAL A CA 1
ATOM 749 C C . VAL A 1 96 ? -1.117 0.188 1.305 1.00 98.12 96 VAL A C 1
ATOM 751 O O . VAL A 1 96 ? -1.903 1.123 1.478 1.00 98.12 96 VAL A O 1
ATOM 754 N N . ALA A 1 97 ? 0.190 0.287 1.509 1.00 98.31 97 ALA A N 1
ATOM 755 C CA . ALA A 1 97 ? 0.810 1.470 2.073 1.00 98.31 97 ALA A CA 1
ATOM 756 C C . ALA A 1 97 ? 2.122 1.826 1.376 1.00 98.31 97 ALA A C 1
ATOM 758 O O . ALA A 1 97 ? 2.827 0.954 0.880 1.00 98.31 97 ALA A O 1
ATOM 759 N N . TRP A 1 98 ? 2.435 3.117 1.353 1.00 98.44 98 TRP A N 1
ATOM 760 C CA . TRP A 1 98 ? 3.715 3.650 0.891 1.00 98.44 98 TRP A CA 1
ATOM 761 C C . TRP A 1 98 ? 3.992 5.001 1.553 1.00 98.44 98 TRP A C 1
ATOM 763 O O . TRP A 1 98 ? 3.102 5.617 2.155 1.00 98.44 98 TRP A O 1
ATOM 773 N N . VAL A 1 99 ? 5.233 5.467 1.432 1.00 98.44 99 VAL A N 1
ATOM 774 C CA . VAL A 1 99 ? 5.655 6.790 1.894 1.00 98.44 99 VAL A CA 1
ATOM 775 C C . VAL A 1 99 ? 6.259 7.548 0.716 1.00 98.44 99 VAL A C 1
ATOM 777 O O . VAL A 1 99 ? 7.193 7.078 0.077 1.00 98.44 99 VAL A O 1
ATOM 780 N N . GLU A 1 100 ? 5.717 8.726 0.412 1.00 97.50 100 GLU A N 1
ATOM 781 C CA . GLU A 1 100 ? 6.249 9.606 -0.631 1.00 97.50 100 GLU A CA 1
ATOM 782 C C . GLU A 1 100 ? 7.692 10.028 -0.328 1.00 97.50 100 GLU A C 1
ATOM 784 O O . GLU A 1 100 ? 8.127 10.060 0.826 1.00 97.50 100 GLU A O 1
ATOM 789 N N . ASN A 1 101 ? 8.429 10.406 -1.373 1.00 95.81 101 ASN A N 1
ATOM 790 C CA . ASN A 1 101 ? 9.783 10.935 -1.239 1.00 95.81 101 ASN A CA 1
ATOM 791 C C . ASN A 1 101 ? 9.834 12.070 -0.205 1.00 95.81 101 ASN A C 1
ATOM 793 O O . ASN A 1 101 ? 9.020 12.992 -0.243 1.00 95.81 101 ASN A O 1
ATOM 797 N N . LYS A 1 102 ? 10.822 12.015 0.699 1.00 94.94 102 LYS A N 1
ATOM 798 C CA . LYS A 1 102 ? 10.997 12.951 1.832 1.00 94.94 102 LYS A CA 1
ATOM 799 C C . LYS A 1 102 ? 9.890 12.893 2.901 1.00 94.94 102 LYS A C 1
ATOM 801 O O . LYS A 1 102 ? 9.872 13.737 3.795 1.00 94.94 102 LYS A O 1
ATOM 806 N N . GLY A 1 103 ? 8.978 11.923 2.826 1.00 96.25 103 GLY A N 1
ATOM 807 C CA . GLY A 1 103 ? 7.993 11.655 3.869 1.00 96.25 103 GLY A CA 1
ATOM 808 C C . GLY A 1 103 ? 8.618 11.068 5.136 1.00 96.25 103 GLY A C 1
ATOM 809 O O . GLY A 1 103 ? 9.813 10.776 5.201 1.00 96.25 103 GLY A O 1
ATOM 810 N N . ILE A 1 104 ? 7.794 10.886 6.167 1.00 97.50 104 ILE A N 1
ATOM 811 C CA . ILE A 1 104 ? 8.230 10.260 7.422 1.00 97.50 104 ILE A CA 1
ATOM 812 C C . ILE A 1 104 ? 8.008 8.744 7.323 1.00 97.50 104 ILE A C 1
ATOM 814 O O . ILE A 1 104 ? 6.879 8.349 7.013 1.00 97.50 104 ILE A O 1
ATOM 818 N N . PRO A 1 105 ? 9.007 7.893 7.643 1.00 97.75 105 PRO A N 1
ATOM 819 C CA . PRO A 1 105 ?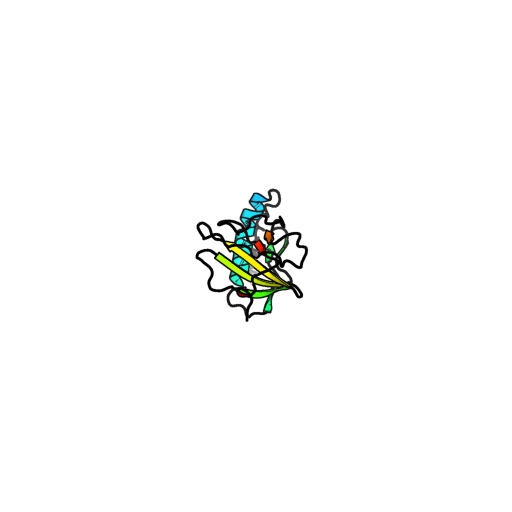 8.832 6.443 7.640 1.00 97.75 105 PRO A CA 1
ATOM 820 C C . PRO A 1 105 ? 7.588 6.002 8.417 1.00 97.75 105 PRO A C 1
ATOM 822 O O . PRO A 1 105 ? 7.286 6.534 9.492 1.00 97.75 105 PRO A O 1
ATOM 825 N N . LEU A 1 106 ? 6.853 5.039 7.866 1.00 97.50 106 LEU A N 1
ATOM 826 C CA . LEU A 1 106 ? 5.619 4.521 8.455 1.00 97.50 106 LEU A CA 1
ATOM 827 C C . LEU A 1 106 ? 5.913 3.188 9.154 1.00 97.50 106 LEU A C 1
ATOM 829 O O . LEU A 1 106 ? 6.226 2.220 8.464 1.00 97.50 106 LEU A O 1
ATOM 833 N N . PRO A 1 107 ? 5.822 3.095 10.494 1.00 96.06 107 PRO A N 1
ATOM 834 C CA . PRO A 1 107 ? 6.076 1.838 11.188 1.00 96.06 107 PRO A CA 1
ATOM 835 C C . PRO A 1 107 ? 5.105 0.745 10.742 1.00 96.06 107 PRO A C 1
ATOM 837 O O . PRO A 1 107 ? 3.918 1.008 10.538 1.00 96.06 107 PRO A O 1
ATOM 840 N N . ILE A 1 108 ? 5.615 -0.476 10.611 1.00 93.25 108 ILE A N 1
ATOM 841 C CA . ILE A 1 108 ? 4.821 -1.630 10.202 1.00 93.25 108 ILE A CA 1
ATOM 842 C C . ILE A 1 108 ? 4.193 -2.280 11.440 1.00 93.25 108 ILE A C 1
ATOM 844 O O . ILE A 1 108 ? 4.873 -2.473 12.452 1.00 93.25 108 ILE A O 1
ATOM 848 N N . PRO A 1 109 ? 2.888 -2.598 11.403 1.00 90.38 109 PRO A N 1
ATOM 849 C CA . PRO A 1 109 ? 2.255 -3.398 12.435 1.00 90.38 109 PRO A CA 1
ATOM 850 C C . PRO A 1 109 ? 2.892 -4.779 12.555 1.00 90.38 109 PRO A C 1
ATOM 852 O O . PRO A 1 109 ? 3.001 -5.503 11.566 1.00 90.38 109 PRO A O 1
ATOM 855 N N . SER A 1 110 ? 3.228 -5.175 13.781 1.00 87.94 110 SER A N 1
ATOM 856 C CA . SER A 1 110 ? 3.746 -6.517 14.000 1.00 87.94 110 SER A CA 1
ATOM 857 C C . SER A 1 110 ? 2.675 -7.587 13.822 1.00 87.94 110 SER A C 1
ATOM 859 O O . SER A 1 110 ? 1.506 -7.382 14.173 1.00 87.94 110 SER A O 1
ATOM 861 N N . CYS A 1 111 ? 3.094 -8.758 13.346 1.00 85.62 111 CYS A N 1
ATOM 862 C CA . CYS A 1 111 ? 2.230 -9.932 13.326 1.00 85.62 111 CYS A CA 1
ATOM 863 C C . CYS A 1 111 ? 1.679 -10.242 14.741 1.00 85.62 111 CYS A C 1
ATOM 865 O O . CYS A 1 111 ? 2.406 -10.132 15.738 1.00 85.62 111 CYS A O 1
ATOM 867 N N . PRO A 1 112 ? 0.395 -10.633 14.875 1.00 84.19 112 PRO A N 1
ATOM 868 C CA . PRO A 1 112 ? -0.160 -11.055 16.156 1.00 84.19 112 PRO A CA 1
ATOM 869 C C . PRO A 1 112 ? 0.612 -12.238 16.761 1.00 84.19 112 PRO A C 1
ATOM 871 O O . PRO A 1 112 ? 0.773 -13.264 16.116 1.00 84.19 112 PRO A O 1
ATOM 874 N N . LYS A 1 113 ? 0.994 -12.149 18.044 1.00 79.50 113 LYS A N 1
ATOM 875 C CA . LYS A 1 113 ? 1.840 -13.145 18.750 1.00 79.50 113 LYS A CA 1
ATOM 876 C C . LYS A 1 113 ? 1.343 -14.603 18.737 1.00 79.50 113 LYS A C 1
ATOM 878 O O . LYS A 1 113 ? 2.098 -15.492 19.102 1.00 79.50 113 LYS A O 1
ATOM 883 N N . HIS A 1 114 ? 0.074 -14.837 18.417 1.00 74.81 114 HIS A N 1
ATOM 884 C CA . HIS A 1 114 ? -0.551 -16.165 18.396 1.00 74.81 114 HIS A CA 1
ATOM 885 C C . HIS A 1 114 ? -0.641 -16.760 16.984 1.00 74.81 114 HIS A C 1
ATOM 887 O O . HIS A 1 114 ? -1.250 -17.811 16.804 1.00 74.81 114 HIS A O 1
ATOM 893 N N . ILE A 1 115 ? -0.084 -16.074 15.987 1.00 80.19 115 ILE A N 1
ATOM 894 C CA . ILE A 1 115 ? -0.033 -16.513 14.598 1.00 80.19 115 ILE A CA 1
ATOM 895 C C . ILE A 1 115 ? 1.442 -16.673 14.244 1.00 80.19 115 ILE A C 1
ATOM 897 O O . ILE A 1 115 ? 2.232 -15.756 14.459 1.00 80.19 115 ILE A O 1
ATOM 901 N N . ASP A 1 116 ? 1.809 -17.836 13.713 1.00 74.56 116 ASP A N 1
ATOM 902 C CA . ASP A 1 116 ? 3.110 -18.003 13.076 1.00 74.56 116 ASP A CA 1
ATOM 903 C C . ASP A 1 116 ? 3.063 -17.320 11.704 1.00 74.56 116 ASP A C 1
ATOM 905 O O . ASP A 1 116 ? 2.308 -17.725 10.815 1.00 74.56 116 ASP A O 1
ATOM 909 N N . CYS A 1 117 ? 3.788 -16.213 11.568 1.00 74.81 117 CYS A N 1
ATOM 910 C CA . CYS A 1 117 ? 3.787 -15.396 10.364 1.00 74.81 117 CYS A CA 1
ATOM 911 C C . CYS A 1 117 ? 5.126 -15.505 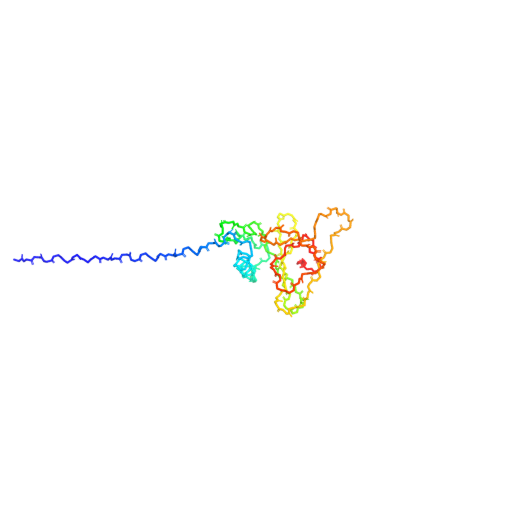9.654 1.00 74.81 117 CYS A C 1
ATOM 913 O O . CYS A 1 117 ? 6.156 -15.122 10.201 1.00 74.81 117 CYS A O 1
ATOM 915 N N . SER A 1 118 ? 5.088 -15.905 8.385 1.00 75.38 118 SER A N 1
ATOM 916 C CA . SER A 1 118 ? 6.259 -15.867 7.508 1.00 75.38 118 SER A CA 1
ATOM 917 C C . SER A 1 118 ? 6.683 -14.442 7.126 1.00 75.38 118 SER A C 1
ATOM 919 O O . SER A 1 118 ? 7.847 -14.228 6.801 1.00 75.38 118 SER A O 1
ATOM 921 N N . ALA A 1 119 ? 5.762 -13.468 7.157 1.00 81.25 119 ALA A N 1
ATOM 922 C CA . ALA A 1 119 ? 6.031 -12.065 6.838 1.00 81.25 119 ALA A CA 1
ATOM 923 C C . ALA A 1 119 ? 4.969 -11.111 7.419 1.00 81.25 119 ALA A C 1
ATOM 925 O O . ALA A 1 119 ? 3.806 -11.483 7.600 1.00 81.25 119 ALA A O 1
ATOM 926 N N . GLU A 1 120 ? 5.360 -9.856 7.660 1.00 87.69 120 GLU A N 1
ATOM 927 C CA . GLU A 1 120 ? 4.456 -8.763 8.068 1.00 87.69 120 GLU A CA 1
ATOM 928 C C . GLU A 1 120 ? 3.938 -7.965 6.859 1.00 87.69 120 GLU A C 1
ATOM 930 O O . GLU A 1 120 ? 2.798 -7.483 6.863 1.00 87.69 120 GLU A O 1
ATOM 935 N N . GLY A 1 121 ? 4.739 -7.902 5.792 1.00 92.44 121 GLY A N 1
ATOM 936 C CA . GLY A 1 121 ? 4.369 -7.284 4.530 1.00 92.44 121 GLY A CA 1
ATOM 937 C C . GLY A 1 121 ? 5.167 -7.793 3.333 1.00 92.44 121 GLY A C 1
ATOM 938 O O . GLY A 1 121 ? 6.093 -8.596 3.463 1.00 92.44 121 GLY A O 1
ATOM 939 N N . GLN A 1 122 ? 4.769 -7.332 2.155 1.00 95.12 122 GLN A N 1
ATOM 940 C CA . GLN A 1 122 ? 5.298 -7.755 0.863 1.00 95.12 122 GLN A CA 1
ATOM 941 C C . GLN A 1 122 ? 5.176 -6.608 -0.144 1.00 95.12 122 GLN A C 1
ATOM 943 O O . GLN A 1 122 ? 4.171 -5.896 -0.130 1.00 95.12 122 GLN A O 1
ATOM 948 N N . TYR A 1 123 ? 6.149 -6.430 -1.034 1.00 95.75 123 TYR A N 1
ATOM 949 C CA . TYR A 1 123 ? 5.990 -5.508 -2.162 1.00 95.75 123 TYR A CA 1
ATOM 950 C C . TYR A 1 123 ? 4.850 -5.966 -3.074 1.00 95.75 123 TYR A C 1
ATOM 952 O O . TYR A 1 123 ? 4.780 -7.133 -3.451 1.00 95.75 123 TYR A O 1
ATOM 960 N N . ALA A 1 124 ? 3.954 -5.049 -3.448 1.00 94.31 124 ALA A N 1
ATOM 961 C CA . ALA A 1 124 ? 2.746 -5.404 -4.192 1.00 94.31 124 ALA A CA 1
ATOM 962 C C . ALA A 1 124 ? 3.036 -5.952 -5.599 1.00 94.31 124 ALA A C 1
ATOM 964 O O . ALA A 1 124 ? 2.238 -6.734 -6.105 1.00 94.31 124 ALA A O 1
ATOM 965 N N . LEU A 1 125 ? 4.146 -5.527 -6.216 1.00 93.56 125 LEU A N 1
ATOM 966 C CA . LEU A 1 125 ? 4.488 -5.868 -7.599 1.00 93.56 125 LEU A CA 1
ATOM 967 C C . LEU A 1 125 ? 5.530 -6.985 -7.718 1.00 93.56 125 LEU A C 1
ATOM 969 O O . LEU A 1 125 ? 5.330 -7.906 -8.500 1.00 93.56 125 LEU A O 1
ATOM 973 N N . SER A 1 126 ? 6.630 -6.929 -6.956 1.00 93.00 126 SER A N 1
ATOM 974 C CA . SER A 1 126 ? 7.673 -7.967 -7.029 1.00 93.00 126 SER A CA 1
ATOM 975 C C . SER A 1 126 ? 7.364 -9.199 -6.182 1.00 93.00 126 SER A C 1
ATOM 977 O O . SER A 1 126 ? 8.006 -10.231 -6.344 1.00 93.00 126 SER A O 1
ATOM 979 N N . TYR A 1 127 ? 6.392 -9.103 -5.269 1.00 92.06 127 TYR A N 1
ATOM 980 C CA . TYR A 1 127 ? 6.086 -10.127 -4.270 1.00 92.06 127 TYR A CA 1
ATOM 981 C C . TYR A 1 127 ? 7.249 -10.441 -3.310 1.00 92.06 127 TYR A C 1
ATOM 983 O O . TYR A 1 127 ? 7.170 -11.396 -2.531 1.00 92.06 127 TYR A O 1
ATOM 991 N N . ASP A 1 128 ? 8.300 -9.623 -3.284 1.00 92.81 128 ASP A N 1
ATOM 992 C CA . ASP A 1 128 ? 9.382 -9.801 -2.322 1.00 92.81 128 ASP A CA 1
ATOM 993 C C . ASP A 1 128 ? 8.902 -9.492 -0.906 1.00 92.81 128 ASP A C 1
ATOM 995 O O . ASP A 1 128 ? 8.134 -8.552 -0.665 1.00 92.81 128 ASP A O 1
ATOM 999 N N . VAL A 1 129 ? 9.379 -10.287 0.052 1.00 92.81 129 VAL A N 1
ATOM 1000 C CA . VAL A 1 129 ? 9.103 -10.063 1.472 1.00 92.81 129 VAL A CA 1
ATOM 1001 C C . VAL A 1 129 ? 9.695 -8.721 1.888 1.00 92.81 129 VAL A C 1
ATOM 1003 O O . VAL A 1 129 ? 10.884 -8.463 1.702 1.00 92.81 129 VAL A O 1
ATOM 1006 N N . TYR A 1 130 ? 8.869 -7.881 2.507 1.00 91.88 130 TYR A N 1
ATOM 1007 C CA . TYR A 1 130 ? 9.335 -6.624 3.070 1.00 91.88 130 TYR A CA 1
ATOM 1008 C C . TYR A 1 130 ? 9.913 -6.873 4.465 1.00 91.88 130 TYR A C 1
ATOM 1010 O O . TYR A 1 130 ? 9.193 -7.279 5.377 1.00 91.88 130 TYR A O 1
ATOM 1018 N N . THR A 1 131 ? 11.218 -6.660 4.632 1.00 89.50 131 THR A N 1
ATOM 1019 C CA . THR A 1 131 ? 11.958 -7.060 5.845 1.00 89.50 131 THR A CA 1
ATOM 1020 C C . THR A 1 131 ? 12.244 -5.910 6.811 1.00 89.50 131 THR A C 1
ATOM 1022 O O . THR A 1 131 ? 12.667 -6.146 7.946 1.00 89.50 131 THR A O 1
ATOM 1025 N N . PHE A 1 132 ? 12.010 -4.660 6.404 1.00 89.56 132 PHE A N 1
ATOM 1026 C CA . PHE A 1 132 ? 12.189 -3.509 7.286 1.00 89.56 132 PHE A CA 1
ATOM 1027 C C . PHE A 1 132 ? 11.032 -3.389 8.282 1.00 89.56 132 PHE A C 1
ATOM 1029 O O . PHE A 1 132 ? 9.899 -3.767 8.007 1.00 89.56 132 PHE A O 1
ATOM 1036 N N . LYS A 1 133 ? 11.302 -2.782 9.443 1.00 92.62 133 LYS A N 1
ATOM 1037 C CA . LYS A 1 133 ? 10.290 -2.528 10.491 1.00 92.62 133 LYS A CA 1
ATOM 1038 C C . LYS A 1 133 ? 9.396 -1.314 10.209 1.00 92.62 133 LYS A C 1
ATOM 1040 O O . LYS A 1 133 ? 8.478 -1.018 10.974 1.00 92.62 133 LYS A O 1
ATOM 1045 N N . ALA A 1 134 ? 9.707 -0.559 9.164 1.00 96.50 134 ALA A N 1
ATOM 1046 C CA . ALA A 1 134 ? 8.970 0.621 8.749 1.00 96.50 134 ALA A CA 1
ATOM 1047 C C . ALA A 1 134 ? 9.106 0.789 7.2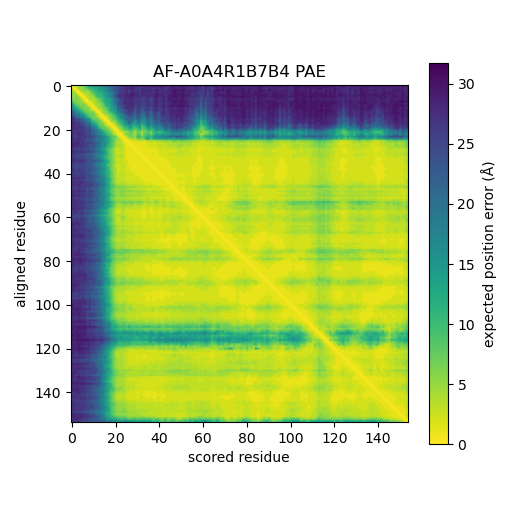39 1.00 96.50 134 ALA A C 1
ATOM 1049 O O . ALA A 1 134 ? 10.197 0.572 6.711 1.00 96.50 134 ALA A O 1
ATOM 1050 N N . ILE A 1 135 ? 8.026 1.216 6.590 1.00 97.38 135 ILE A N 1
ATOM 1051 C CA . ILE A 1 135 ? 8.009 1.577 5.175 1.00 97.38 135 ILE A CA 1
ATOM 1052 C C . ILE A 1 135 ? 8.860 2.828 4.977 1.00 97.38 135 ILE A C 1
ATOM 1054 O O . ILE A 1 135 ? 8.610 3.845 5.639 1.00 97.38 135 ILE A O 1
ATOM 1058 N N . GLN A 1 136 ? 9.859 2.745 4.098 1.00 97.56 136 GLN A N 1
ATOM 1059 C CA . GLN A 1 136 ? 10.777 3.845 3.835 1.00 97.56 136 GLN A CA 1
ATOM 1060 C C . GLN A 1 136 ? 10.223 4.801 2.765 1.00 97.56 136 GLN A C 1
ATOM 1062 O O . GLN A 1 136 ? 9.428 4.402 1.912 1.00 97.56 136 GLN A O 1
ATOM 1067 N N . PRO A 1 137 ? 10.608 6.089 2.809 1.00 97.50 137 PRO A N 1
ATOM 1068 C CA . PRO A 1 137 ? 10.282 7.044 1.756 1.00 97.50 137 PRO A CA 1
ATOM 1069 C C . PRO A 1 137 ? 10.831 6.605 0.398 1.00 97.50 137 PRO A C 1
ATOM 1071 O O . PRO A 1 137 ? 12.019 6.318 0.283 1.00 97.50 137 PRO A O 1
ATOM 1074 N N . GLY A 1 138 ? 9.983 6.639 -0.628 1.00 95.19 138 GLY A N 1
ATOM 1075 C CA . GLY A 1 138 ? 10.357 6.297 -2.003 1.00 95.19 138 GLY A CA 1
ATOM 1076 C C . GLY A 1 138 ? 10.183 4.823 -2.366 1.00 95.19 138 GLY A C 1
ATOM 1077 O O . GLY A 1 138 ? 10.256 4.496 -3.548 1.00 95.19 138 GLY A O 1
ATOM 1078 N N . ASP A 1 139 ? 9.885 3.957 -1.394 1.00 94.69 139 ASP A N 1
ATOM 1079 C CA . ASP A 1 139 ? 9.519 2.569 -1.668 1.00 94.69 139 ASP A CA 1
ATOM 1080 C C . ASP A 1 139 ? 8.196 2.497 -2.454 1.00 94.69 139 ASP A C 1
ATOM 1082 O O . ASP A 1 139 ? 7.301 3.341 -2.310 1.00 94.69 139 ASP A O 1
ATOM 1086 N N . GLY A 1 140 ? 8.052 1.444 -3.262 1.00 95.06 140 GLY A N 1
ATOM 1087 C CA . GLY A 1 140 ? 6.792 1.110 -3.925 1.00 95.06 140 GLY A CA 1
ATOM 1088 C C . GLY A 1 140 ? 5.670 0.724 -2.943 1.00 95.06 140 GLY A C 1
ATOM 1089 O O . GLY A 1 140 ? 5.885 0.623 -1.733 1.00 95.06 140 GLY A O 1
ATOM 1090 N N . PRO A 1 141 ? 4.444 0.479 -3.441 1.00 97.50 141 PRO A N 1
ATOM 1091 C CA . PRO A 1 141 ? 3.330 0.039 -2.614 1.00 97.50 141 PRO A CA 1
ATOM 1092 C C . PRO A 1 141 ? 3.625 -1.314 -1.958 1.00 97.50 141 PRO A C 1
ATOM 1094 O O . PRO A 1 141 ? 3.959 -2.297 -2.621 1.00 97.50 141 PRO A O 1
ATOM 1097 N N . ILE A 1 142 ? 3.436 -1.370 -0.643 1.00 98.12 142 ILE A N 1
ATOM 1098 C CA . ILE A 1 142 ? 3.636 -2.559 0.186 1.00 98.12 142 ILE A CA 1
ATOM 1099 C C . ILE A 1 142 ? 2.284 -3.027 0.706 1.00 98.12 142 ILE A C 1
ATOM 1101 O O . ILE A 1 142 ? 1.507 -2.256 1.274 1.00 98.12 142 ILE A O 1
ATOM 1105 N N . ILE A 1 143 ? 2.010 -4.313 0.533 1.00 97.44 143 ILE A N 1
ATOM 1106 C CA . ILE A 1 143 ? 0.869 -5.002 1.119 1.00 97.44 143 ILE A CA 1
ATOM 1107 C C . ILE A 1 143 ? 1.251 -5.412 2.539 1.00 97.44 143 ILE A C 1
ATOM 1109 O O . ILE A 1 143 ? 2.169 -6.200 2.738 1.00 97.44 143 ILE A O 1
ATOM 1113 N N . LEU A 1 144 ? 0.520 -4.910 3.528 1.00 96.75 144 LEU A N 1
ATOM 1114 C CA . LEU A 1 144 ? 0.622 -5.312 4.926 1.00 96.75 144 LEU A CA 1
ATOM 1115 C C . LEU A 1 144 ? -0.499 -6.298 5.258 1.00 96.75 144 LEU A C 1
ATOM 1117 O O . LEU A 1 144 ? -1.688 -6.026 5.040 1.00 96.75 144 LEU A O 1
ATOM 1121 N N . TYR A 1 145 ? -0.123 -7.448 5.814 1.00 94.62 145 TYR A N 1
ATOM 1122 C CA . TYR A 1 145 ? -1.067 -8.532 6.087 1.00 94.62 145 TYR A CA 1
ATOM 1123 C C . TYR A 1 145 ? -1.885 -8.314 7.358 1.00 94.62 145 TYR A C 1
ATOM 1125 O O . TYR A 1 145 ? -3.016 -8.795 7.447 1.00 94.62 145 TYR A O 1
ATOM 1133 N N . TYR A 1 146 ? -1.340 -7.562 8.311 1.00 93.00 146 TYR A N 1
ATOM 1134 C CA . TYR A 1 146 ? -1.927 -7.358 9.633 1.00 93.00 146 TYR A CA 1
ATOM 1135 C C . TYR A 1 146 ? -2.064 -5.864 9.939 1.00 93.00 146 TYR A C 1
ATOM 1137 O O . TYR A 1 146 ? -1.337 -5.350 10.779 1.00 93.00 146 TYR A O 1
ATOM 1145 N N . PRO A 1 147 ? -2.964 -5.127 9.265 1.00 94.56 147 PRO A N 1
ATOM 1146 C CA . PRO A 1 147 ? -3.146 -3.704 9.548 1.00 94.56 147 PRO A CA 1
ATOM 1147 C C . PRO A 1 147 ? -3.482 -3.455 11.027 1.00 94.56 147 PRO A C 1
ATOM 1149 O O . PRO A 1 147 ? -4.180 -4.257 11.658 1.00 94.56 147 PRO A O 1
ATOM 1152 N N . TRP A 1 148 ? -3.031 -2.324 11.589 1.00 93.75 148 TRP A N 1
ATOM 1153 C CA . TRP A 1 148 ? -3.451 -1.934 12.938 1.00 93.75 148 TRP A CA 1
ATOM 1154 C C . TRP A 1 148 ? -4.970 -1.795 13.004 1.00 93.75 148 TRP A C 1
ATOM 1156 O O . TRP A 1 148 ? -5.600 -1.262 12.093 1.00 93.75 148 TRP A O 1
ATOM 1166 N N . LYS A 1 149 ? -5.564 -2.194 14.134 1.00 91.94 149 LYS A N 1
ATOM 1167 C CA . LYS A 1 149 ? -7.009 -2.031 14.359 1.00 91.94 149 LYS A CA 1
ATOM 1168 C C . LYS A 1 149 ? -7.462 -0.577 14.211 1.00 91.94 149 LYS A C 1
ATOM 1170 O O . LYS A 1 149 ? -8.544 -0.342 13.699 1.00 91.94 149 LYS A O 1
ATOM 1175 N N . SER A 1 150 ? -6.623 0.380 14.609 1.00 92.94 150 SER A N 1
ATOM 1176 C CA . SER A 1 150 ? -6.893 1.818 14.482 1.00 92.94 150 SER A CA 1
ATOM 1177 C C . SER A 1 150 ? -6.961 2.320 13.037 1.00 92.94 150 SER A C 1
ATOM 1179 O O . SER A 1 150 ? -7.409 3.440 12.814 1.00 92.94 150 SER A O 1
ATOM 1181 N N . TRP A 1 151 ? -6.504 1.531 12.063 1.00 94.44 151 TRP A N 1
ATOM 1182 C CA . TRP A 1 151 ? -6.626 1.857 10.643 1.00 94.44 151 TRP A CA 1
ATOM 1183 C C . TRP A 1 151 ? -7.916 1.342 10.021 1.00 94.44 151 TRP A C 1
ATOM 1185 O O . TRP A 1 151 ? -8.322 1.830 8.971 1.00 94.44 151 TRP A O 1
ATOM 1195 N N . LEU A 1 152 ? -8.537 0.337 10.636 1.00 92.69 152 LEU A N 1
ATOM 1196 C CA . LEU A 1 152 ? -9.740 -0.267 10.094 1.00 92.69 152 LEU A CA 1
ATOM 1197 C C . LEU A 1 152 ? -10.921 0.706 10.232 1.00 92.69 152 LEU A C 1
ATOM 1199 O O . LEU A 1 152 ? -10.985 1.451 11.214 1.00 92.69 152 LEU A O 1
ATOM 1203 N N . PRO A 1 153 ? -11.852 0.714 9.262 1.00 83.69 153 PRO A N 1
ATOM 1204 C CA . PRO A 1 153 ? -13.100 1.449 9.418 1.00 83.69 153 PRO A CA 1
ATOM 1205 C C . PRO A 1 153 ? -13.857 0.937 10.653 1.00 83.69 153 PRO A C 1
ATOM 1207 O O . PRO A 1 153 ? -13.795 -0.256 10.965 1.00 83.69 153 PRO A O 1
ATOM 1210 N N . ALA A 1 154 ? -14.511 1.866 11.354 1.00 73.06 154 ALA A N 1
ATOM 1211 C CA . ALA A 1 154 ? -15.323 1.587 12.539 1.00 73.06 154 ALA A CA 1
ATOM 1212 C C . ALA A 1 154 ? -16.568 0.753 12.209 1.00 73.06 154 ALA A C 1
ATOM 1214 O O . ALA A 1 154 ? -17.090 0.898 11.079 1.00 73.06 154 ALA A O 1
#

Sequence (154 aa):
MRNLLLTIAVSVFSPIVLAEECPTSDLGVFLDHENPRAMAFIKSLEGKEPGFKSDGFRLCDGSILFGGWSYLGKTKNLKQGQHVYIFRHGKAYRAVAWVENKGIPLPIPSCPKHIDCSAEGQYALSYDVYTFKAIQPGDGPIILYYPWKSWLPA

Organism: NCBI:txid2528202

Foldseek 3Di:
DDDDDDDDDDDPPDPPPPLDDQPPPDPVSNCVVVLVVQVVVLVVCAPPAAQQADCADQRSVRDGFSHRKTWGHWFPPDFPQKTWTWIDDPNFIKIWIAGAAPTDWAFQDDDDPVDDDPAQKAARPPRHGDDDRTHDHPDGIIIGRDDDPSRGDD

Secondary structure (DSSP, 8-state):
-------------------PPP-TT-HHHHHHHHHHHHHHHHHHTTTSPTTEEP--EE-TTS-EESTTPEEEEEPSSPPTTEEEEEEEETTEEEEEEEE-TT---EEPPPPPTTS--S-SEEETTT--EE-SSEEPBT---EEESS--GGGS--

Radius of gyration: 22.02 Å; Cα contacts (8 Å, |Δi|>4): 269; chains: 1; bounding box: 41×32×90 Å

Solvent-accessible surface area (backbone atoms only — not comparable to full-atom values): 9332 Å² total; per-residue (Å²): 138,86,86,84,84,84,83,83,84,80,81,80,80,73,82,80,77,76,74,76,79,54,54,77,90,40,70,67,60,33,45,69,60,46,37,61,54,54,53,50,54,60,57,66,51,65,90,56,61,67,61,43,69,36,85,43,47,73,46,77,87,67,49,67,48,62,52,70,25,20,38,49,48,67,47,78,93,62,59,65,48,43,46,44,35,35,32,33,51,86,92,43,59,31,26,43,32,36,12,39,74,90,26,53,64,44,74,56,48,70,65,58,93,91,54,95,67,96,64,43,29,24,33,69,83,83,64,46,75,47,82,67,70,39,44,47,48,61,49,60,52,27,35,27,61,45,58,53,73,91,55,51,80,131

Mean predicted aligned error: 8.43 Å